Protein AF-W7Q161-F1 (afdb_monomer_lite)

Foldseek 3Di:
DDDDPPVVVPPPDPPDDDDDDDPPPPDDDDPVNVCVVCVVVVKDFPAKFAACLCQVVDPDHDPDPVSVVVSVVVRVVPRGPPPSVVSHPDMDTDIDD

Structure (mmCIF, N/CA/C/O backbone):
data_AF-W7Q161-F1
#
_entry.id   AF-W7Q161-F1
#
loop_
_atom_site.group_PDB
_atom_site.id
_atom_site.type_symbol
_atom_site.label_atom_id
_atom_site.label_alt_id
_atom_site.label_comp_id
_atom_site.label_asym_id
_atom_site.label_entity_id
_atom_site.label_seq_id
_atom_site.pdbx_PDB_ins_code
_atom_site.Cartn_x
_atom_site.Cartn_y
_atom_site.Cartn_z
_atom_site.occupancy
_atom_site.B_iso_or_equiv
_atom_site.auth_seq_id
_atom_site.auth_comp_id
_atom_site.auth_asym_id
_atom_site.auth_atom_id
_atom_site.pdbx_PDB_model_num
ATOM 1 N N . MET A 1 1 ? 28.219 -20.288 3.137 1.00 35.06 1 MET A N 1
ATOM 2 C CA . MET A 1 1 ? 27.123 -20.518 4.104 1.00 35.06 1 MET A CA 1
ATOM 3 C C . MET A 1 1 ? 27.017 -19.292 5.002 1.00 35.06 1 MET A C 1
ATOM 5 O O . MET A 1 1 ? 27.838 -19.136 5.894 1.00 35.06 1 MET A O 1
ATOM 9 N N . VAL A 1 2 ? 26.107 -18.359 4.707 1.00 33.69 2 VAL A N 1
ATOM 10 C CA . VAL A 1 2 ? 25.971 -17.105 5.471 1.00 33.69 2 VAL A CA 1
ATOM 11 C C . VAL A 1 2 ? 25.044 -17.361 6.660 1.00 33.69 2 VAL A C 1
ATOM 13 O O . VAL A 1 2 ? 23.828 -17.260 6.548 1.00 33.69 2 VAL A O 1
ATOM 16 N N . LYS A 1 3 ? 25.635 -17.747 7.796 1.00 44.94 3 LYS A N 1
ATOM 17 C CA . LYS A 1 3 ? 25.002 -17.652 9.117 1.00 44.94 3 LYS A CA 1
ATOM 18 C C . LYS A 1 3 ? 25.120 -16.200 9.570 1.00 44.94 3 LYS A C 1
ATOM 20 O O . LYS A 1 3 ? 26.211 -15.755 9.911 1.00 44.94 3 LYS A O 1
ATOM 25 N N . GLY A 1 4 ? 24.025 -15.455 9.552 1.00 44.69 4 GLY A N 1
ATOM 26 C CA . GLY A 1 4 ? 24.020 -14.120 10.135 1.00 44.69 4 GLY A CA 1
ATOM 27 C C . GLY A 1 4 ? 22.675 -13.430 9.997 1.00 44.69 4 GLY A C 1
ATOM 28 O O . GLY A 1 4 ? 22.291 -13.081 8.887 1.00 44.69 4 GLY A O 1
ATOM 29 N N . ASN A 1 5 ? 22.040 -13.184 11.147 1.00 51.25 5 ASN A N 1
ATOM 30 C CA . ASN A 1 5 ? 20.828 -12.381 11.386 1.00 51.25 5 ASN A CA 1
ATOM 31 C C . ASN A 1 5 ? 19.486 -13.116 11.572 1.00 51.25 5 ASN A C 1
ATOM 33 O O . ASN A 1 5 ? 18.453 -12.496 11.348 1.00 51.25 5 ASN A O 1
ATOM 37 N N . LEU A 1 6 ? 19.455 -14.362 12.065 1.00 49.84 6 LEU A N 1
ATOM 38 C CA . LEU A 1 6 ? 18.226 -14.855 12.722 1.00 49.84 6 LEU A CA 1
ATOM 39 C C . LEU A 1 6 ? 18.096 -14.321 14.160 1.00 49.84 6 LEU A C 1
ATOM 41 O O . LEU A 1 6 ? 17.015 -13.924 14.571 1.00 49.84 6 LEU A O 1
ATOM 45 N N . GLU A 1 7 ? 19.204 -14.226 14.899 1.00 50.25 7 GLU A N 1
ATOM 46 C CA . GLU A 1 7 ? 19.187 -13.830 16.318 1.00 50.25 7 GLU A CA 1
ATOM 47 C C . GLU A 1 7 ? 18.702 -12.386 16.538 1.00 50.25 7 GLU A C 1
ATOM 49 O O . GLU A 1 7 ? 18.014 -12.106 17.507 1.00 50.25 7 GLU A O 1
ATOM 54 N N . LYS A 1 8 ? 18.946 -11.472 15.589 1.00 48.97 8 LYS A N 1
ATOM 55 C CA . LYS A 1 8 ? 18.473 -10.076 15.686 1.00 48.97 8 LYS A CA 1
ATOM 56 C C . LYS A 1 8 ? 16.975 -9.893 15.439 1.00 48.97 8 LYS A C 1
ATOM 58 O O . LYS A 1 8 ? 16.442 -8.855 15.806 1.00 48.97 8 LYS A O 1
ATOM 63 N N . ALA A 1 9 ? 16.318 -10.856 14.793 1.00 49.38 9 ALA A N 1
ATOM 64 C CA . ALA A 1 9 ? 14.874 -10.814 14.572 1.00 49.38 9 ALA A CA 1
ATOM 65 C C . ALA A 1 9 ? 14.086 -11.320 15.792 1.00 49.38 9 ALA A C 1
ATOM 67 O O . ALA A 1 9 ? 12.899 -11.040 15.899 1.00 49.38 9 ALA A O 1
ATOM 68 N N . LEU A 1 10 ? 14.746 -12.053 16.696 1.00 51.31 10 LEU A N 1
ATOM 69 C CA . LEU A 1 10 ? 14.134 -12.636 17.890 1.00 51.31 10 LEU A CA 1
ATOM 70 C C . LEU A 1 10 ? 14.217 -11.723 19.124 1.00 51.31 10 LEU A C 1
ATOM 72 O O . LEU A 1 10 ? 13.433 -11.905 20.046 1.00 51.31 10 LEU A O 1
ATOM 76 N N . ASP A 1 11 ? 15.134 -10.752 19.146 1.00 47.31 11 ASP A N 1
ATOM 77 C CA . ASP A 1 11 ? 15.479 -10.007 20.369 1.00 47.31 11 ASP A CA 1
ATOM 78 C C . ASP A 1 11 ? 14.686 -8.699 20.586 1.00 47.31 11 ASP A C 1
ATOM 80 O O . ASP A 1 11 ? 14.993 -7.961 21.511 1.00 47.31 11 ASP A O 1
ATOM 84 N N . ASP A 1 12 ? 13.706 -8.358 19.737 1.00 48.72 12 ASP A N 1
ATOM 85 C CA . ASP A 1 12 ? 12.855 -7.144 19.860 1.00 48.72 12 ASP A CA 1
ATOM 86 C C . ASP A 1 12 ? 13.629 -5.819 20.108 1.00 48.72 12 ASP A C 1
ATOM 88 O O . ASP A 1 12 ? 13.130 -4.824 20.630 1.00 48.72 12 ASP A O 1
ATOM 92 N N . ARG A 1 1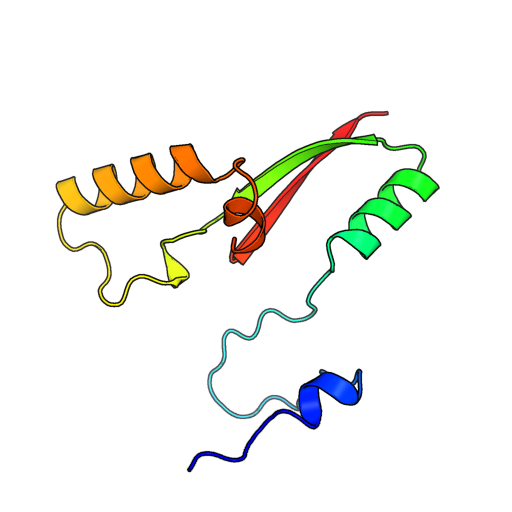3 ? 14.910 -5.789 19.720 1.00 47.72 13 ARG A N 1
ATOM 93 C CA . ARG A 1 13 ? 15.822 -4.647 19.860 1.00 47.72 13 ARG A CA 1
ATOM 94 C C . ARG A 1 13 ? 16.393 -4.285 18.500 1.00 47.72 13 ARG A C 1
ATOM 96 O O . ARG A 1 13 ? 17.547 -4.559 18.174 1.00 47.72 13 ARG A O 1
ATOM 103 N N . LEU A 1 14 ? 15.565 -3.629 17.692 1.00 50.19 14 LEU A N 1
ATOM 104 C CA . LEU A 1 14 ? 15.960 -3.051 16.403 1.00 50.19 14 LEU A CA 1
ATOM 105 C C . LEU A 1 14 ? 16.633 -1.669 16.532 1.00 50.19 14 LEU A C 1
ATOM 107 O O . LEU A 1 14 ? 16.767 -0.956 15.540 1.00 50.19 14 LEU A O 1
ATOM 111 N N . GLU A 1 15 ? 17.113 -1.275 17.712 1.00 47.16 15 GLU A N 1
ATOM 112 C CA . GLU A 1 15 ? 17.862 -0.024 17.893 1.00 47.16 15 GLU A CA 1
ATOM 113 C C . GLU A 1 15 ? 19.365 -0.258 17.686 1.00 47.16 15 GLU A C 1
ATOM 115 O O . GLU A 1 15 ? 20.171 -0.357 18.611 1.00 47.16 15 GLU A O 1
ATOM 120 N N . GLY A 1 16 ? 19.749 -0.397 16.416 1.00 44.28 16 GLY A N 1
ATOM 121 C CA . GLY A 1 16 ? 21.147 -0.434 16.000 1.00 44.28 16 GLY A CA 1
ATOM 122 C C . GLY A 1 16 ? 21.760 0.966 15.992 1.00 44.28 16 GLY A C 1
ATOM 123 O O . GLY A 1 16 ? 21.307 1.848 15.265 1.00 44.28 16 GLY A O 1
ATOM 124 N N . THR A 1 17 ? 22.835 1.155 16.758 1.00 45.22 17 THR A N 1
ATOM 125 C CA . THR A 1 17 ? 23.646 2.375 16.775 1.00 45.22 17 THR A CA 1
ATOM 126 C C . THR A 1 17 ? 24.193 2.687 15.379 1.00 45.22 17 THR A C 1
ATOM 128 O O . THR A 1 17 ? 24.903 1.894 14.756 1.00 45.22 17 THR A O 1
ATOM 131 N N . GLY A 1 18 ? 23.820 3.860 14.863 1.00 49.72 18 GLY A N 1
ATOM 132 C CA . GLY A 1 18 ? 24.120 4.304 13.508 1.00 49.72 18 GLY A CA 1
ATOM 133 C C . GLY A 1 18 ? 25.615 4.354 13.208 1.00 49.72 18 GLY A C 1
ATOM 134 O O . GLY A 1 18 ? 26.295 5.312 13.559 1.00 49.72 18 GLY A O 1
ATOM 135 N N . LYS A 1 19 ? 26.120 3.354 12.481 1.00 43.72 19 LYS A N 1
ATOM 136 C CA . LYS A 1 19 ? 27.371 3.439 11.720 1.00 43.72 19 LYS A CA 1
ATOM 137 C C . LYS A 1 19 ? 27.240 2.643 10.420 1.00 43.72 19 LYS A C 1
ATOM 139 O O . LYS A 1 19 ? 27.159 1.420 10.450 1.00 43.72 19 LYS A O 1
ATOM 144 N N . ARG A 1 20 ? 27.314 3.387 9.304 1.00 39.28 20 ARG A N 1
ATOM 145 C CA . ARG A 1 20 ? 27.314 3.017 7.866 1.00 39.28 20 ARG A CA 1
ATOM 146 C C . ARG A 1 20 ? 25.991 3.270 7.145 1.00 39.28 20 ARG A C 1
ATOM 148 O O . ARG A 1 20 ? 25.050 2.505 7.300 1.00 39.28 20 ARG A O 1
ATOM 155 N N . GLN A 1 21 ? 25.994 4.338 6.335 1.00 43.31 21 GLN A N 1
ATOM 156 C CA . GLN A 1 21 ? 25.178 4.581 5.131 1.00 43.31 21 GLN A CA 1
ATOM 157 C C . GLN A 1 21 ? 23.988 3.632 4.936 1.00 43.31 21 GLN A C 1
ATOM 159 O O . GLN A 1 21 ? 23.956 2.807 4.025 1.00 43.31 21 GLN A O 1
ATOM 164 N N . ARG A 1 22 ? 22.979 3.750 5.789 1.00 40.50 22 ARG A N 1
ATOM 165 C CA . ARG A 1 22 ? 21.700 3.096 5.571 1.00 40.50 22 ARG A CA 1
ATOM 166 C C . ARG A 1 22 ? 20.644 4.158 5.768 1.00 40.50 22 ARG A C 1
ATOM 168 O O . ARG A 1 22 ? 20.510 4.705 6.859 1.00 40.50 22 ARG A O 1
ATOM 175 N N . LEU A 1 23 ? 19.898 4.421 4.698 1.00 42.59 23 LEU A N 1
ATOM 176 C CA . LEU A 1 23 ? 18.538 4.958 4.720 1.00 42.59 23 LEU A CA 1
ATOM 177 C C . LEU A 1 23 ? 17.631 3.998 5.512 1.00 42.59 23 LEU A C 1
ATOM 179 O O . LEU A 1 23 ? 16.668 3.478 4.963 1.00 42.59 23 LEU A O 1
ATOM 183 N N . THR A 1 24 ? 17.989 3.673 6.755 1.00 42.44 24 THR A N 1
ATOM 184 C CA . THR A 1 24 ? 17.211 2.812 7.642 1.00 42.44 24 THR A CA 1
ATOM 185 C C . THR A 1 24 ? 16.000 3.644 8.023 1.00 42.44 24 THR A C 1
ATOM 187 O O . THR A 1 24 ? 16.179 4.623 8.751 1.00 42.44 24 THR A O 1
ATOM 190 N N . PRO A 1 25 ? 14.792 3.358 7.507 1.00 46.03 25 PRO A N 1
ATOM 191 C CA . PRO A 1 25 ? 13.615 3.997 8.054 1.00 46.03 25 PRO A CA 1
ATOM 192 C C . PRO A 1 25 ? 13.534 3.533 9.507 1.00 46.03 25 PRO A C 1
ATOM 194 O O . PRO A 1 25 ? 13.572 2.335 9.795 1.00 46.03 25 PRO A O 1
ATOM 197 N N . ILE A 1 26 ? 13.550 4.506 10.408 1.00 50.22 26 ILE A N 1
ATOM 198 C CA . ILE A 1 26 ? 13.472 4.301 11.845 1.00 50.22 26 ILE A CA 1
ATOM 199 C C . ILE A 1 26 ? 12.028 3.884 12.141 1.00 50.22 26 ILE A C 1
ATOM 201 O O . ILE A 1 26 ? 11.096 4.600 11.782 1.00 50.22 26 ILE A O 1
ATOM 205 N N . SER A 1 27 ? 11.893 2.731 12.796 1.00 50.53 27 SER A N 1
ATOM 206 C CA . SER A 1 27 ? 10.669 2.132 13.344 1.00 50.53 27 SER A CA 1
ATOM 207 C C . SER A 1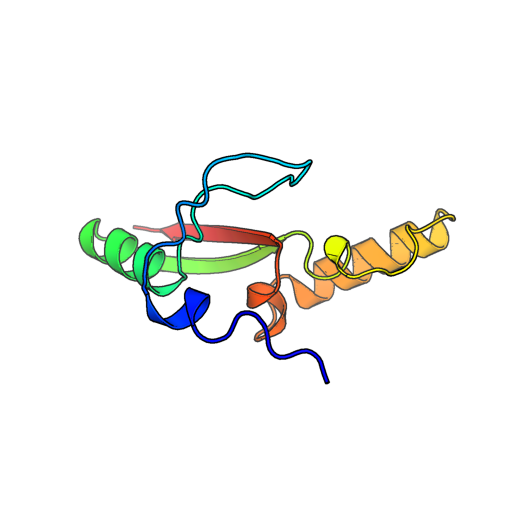 27 ? 9.696 1.470 12.342 1.00 50.53 27 SER A C 1
ATOM 209 O O . SER A 1 27 ? 8.940 2.161 11.655 1.00 50.53 27 SER A O 1
ATOM 211 N N . PRO A 1 28 ? 9.662 0.122 12.253 1.00 68.12 28 PRO A N 1
ATOM 212 C CA . PRO A 1 28 ? 8.644 -0.593 11.493 1.00 68.12 28 PRO A CA 1
ATOM 213 C C . PRO A 1 28 ? 7.330 -0.601 12.282 1.00 68.12 28 PRO A C 1
ATOM 215 O O . PRO A 1 28 ? 7.091 -1.481 13.104 1.00 68.12 28 PRO A O 1
ATOM 218 N N . LEU A 1 29 ? 6.467 0.382 12.028 1.00 76.19 29 LEU A N 1
ATOM 219 C CA . LEU A 1 29 ? 5.072 0.295 12.456 1.00 76.19 29 LEU A CA 1
ATOM 220 C C . LEU A 1 29 ? 4.427 -0.913 11.778 1.00 76.19 29 LEU A C 1
ATOM 222 O O . LEU A 1 29 ? 4.386 -1.012 10.549 1.00 76.19 29 LEU A O 1
ATOM 226 N N . THR A 1 30 ? 3.939 -1.844 12.588 1.00 84.00 30 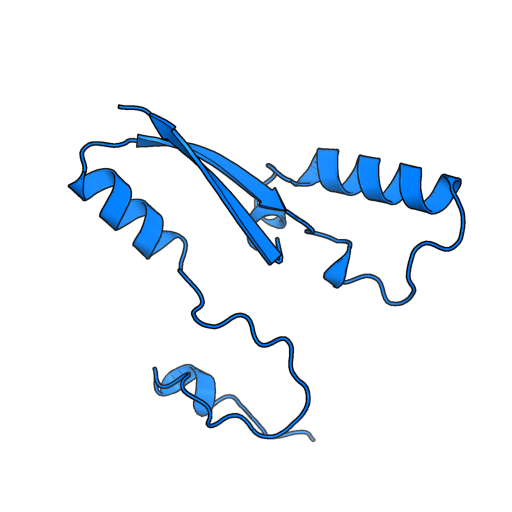THR A N 1
ATOM 227 C CA . THR A 1 30 ? 3.241 -3.029 12.092 1.00 84.00 30 THR A CA 1
ATOM 228 C C . THR A 1 30 ? 1.795 -2.687 11.743 1.00 84.00 30 THR A C 1
ATOM 230 O O . THR A 1 30 ? 1.192 -1.791 12.334 1.00 84.00 30 THR A O 1
ATOM 233 N N . HIS A 1 31 ? 1.212 -3.428 10.797 1.00 85.75 31 HIS A N 1
ATOM 234 C CA . HIS A 1 31 ? -0.212 -3.301 10.471 1.00 85.75 31 HIS A CA 1
ATOM 235 C C . HIS A 1 31 ? -1.093 -3.437 11.722 1.00 85.75 31 HIS A C 1
ATOM 237 O O . HIS A 1 31 ? -1.938 -2.582 11.956 1.00 85.75 31 HIS A O 1
ATOM 243 N N . GLY A 1 32 ? -0.792 -4.419 12.580 1.00 86.56 32 GLY A N 1
ATOM 244 C CA . GLY A 1 32 ? -1.539 -4.656 13.816 1.00 86.56 32 GLY A CA 1
ATOM 245 C C . GLY A 1 32 ? -1.493 -3.490 14.808 1.00 86.56 32 GLY A C 1
ATOM 246 O O . GLY A 1 32 ? -2.495 -3.207 15.455 1.00 86.56 32 GLY A O 1
ATOM 247 N N . GLN A 1 33 ? -0.374 -2.760 14.901 1.00 90.00 33 GLN A N 1
ATOM 248 C CA . GLN A 1 33 ? -0.304 -1.546 15.729 1.00 90.00 33 GLN A CA 1
ATOM 249 C C . GLN A 1 33 ? -1.216 -0.440 15.190 1.00 90.00 33 GLN A C 1
ATOM 251 O O . GLN A 1 33 ? -1.916 0.211 15.959 1.00 90.00 33 GLN A O 1
ATOM 256 N N . VAL A 1 34 ? -1.243 -0.249 13.867 1.00 89.19 34 VAL A N 1
ATOM 257 C CA . VAL A 1 34 ? -2.119 0.748 13.234 1.00 89.19 34 VAL A CA 1
ATOM 258 C C . VAL A 1 34 ? -3.590 0.366 13.398 1.00 89.19 34 VAL A C 1
ATOM 260 O O . VAL A 1 34 ? -4.412 1.235 13.684 1.00 89.19 34 VAL A O 1
ATOM 263 N N . GLU A 1 35 ? -3.924 -0.919 13.261 1.00 90.81 35 GLU A N 1
ATOM 264 C CA . GLU A 1 35 ? -5.271 -1.440 13.517 1.00 90.81 35 GLU A CA 1
ATOM 265 C C . GLU A 1 35 ? -5.709 -1.186 14.963 1.00 90.81 35 GLU A C 1
ATOM 267 O O . GLU A 1 35 ? -6.786 -0.629 15.180 1.00 90.81 35 GLU A O 1
ATOM 272 N N . ALA A 1 36 ? -4.857 -1.520 15.939 1.00 92.88 36 ALA A N 1
ATOM 273 C CA . ALA A 1 36 ? -5.142 -1.328 17.358 1.00 92.88 36 ALA A CA 1
ATOM 274 C C . ALA A 1 36 ? -5.395 0.148 17.695 1.00 92.88 36 ALA A C 1
ATOM 276 O O . ALA A 1 36 ? -6.455 0.488 18.218 1.00 92.88 36 ALA A O 1
ATOM 277 N N . TRP A 1 37 ? -4.483 1.047 17.311 1.00 93.06 37 TRP A N 1
ATOM 278 C CA . TRP A 1 37 ? -4.642 2.479 17.580 1.00 93.06 37 TRP A CA 1
ATOM 279 C C . TRP A 1 37 ? -5.849 3.083 16.868 1.00 93.06 37 TRP A C 1
ATOM 281 O O . TRP A 1 37 ? -6.507 3.966 17.416 1.00 93.06 37 TRP A O 1
ATOM 291 N N . SER A 1 38 ? -6.168 2.613 15.659 1.00 92.75 38 SER A N 1
ATOM 292 C CA . SER A 1 38 ? -7.370 3.063 14.952 1.00 92.75 38 SER A CA 1
ATOM 293 C C . SER A 1 38 ? -8.623 2.680 15.738 1.00 92.75 38 SER A C 1
ATOM 295 O O . SER A 1 38 ? -9.450 3.546 16.020 1.00 92.75 38 SER A O 1
ATOM 297 N N . ALA A 1 39 ? -8.720 1.421 16.175 1.00 92.31 39 ALA A N 1
ATOM 298 C CA . ALA A 1 39 ? -9.850 0.930 16.956 1.00 92.31 39 ALA A CA 1
ATOM 299 C C . ALA A 1 39 ? -9.992 1.654 18.309 1.00 92.31 39 ALA A C 1
ATOM 301 O O . ALA A 1 39 ? -11.096 2.063 18.665 1.00 92.31 39 ALA A O 1
ATOM 302 N N . GLU A 1 40 ? -8.885 1.884 19.024 1.00 95.38 40 GLU A N 1
ATOM 303 C CA . GLU A 1 40 ? -8.856 2.637 20.291 1.00 95.38 40 GLU A CA 1
ATOM 304 C C . GLU A 1 40 ? -9.391 4.069 20.144 1.00 95.38 40 GLU A C 1
ATOM 306 O O . GLU A 1 40 ? -10.013 4.605 21.060 1.00 95.38 40 GLU A O 1
ATOM 311 N N . ASN A 1 41 ? -9.198 4.681 18.975 1.00 93.44 41 ASN A N 1
ATOM 312 C CA . ASN A 1 41 ? -9.687 6.024 18.664 1.00 93.44 41 ASN A CA 1
ATOM 313 C C . ASN A 1 41 ? -11.087 6.026 18.017 1.00 93.44 41 ASN A C 1
ATOM 315 O O . ASN A 1 41 ? -11.576 7.082 17.606 1.00 93.44 41 ASN A O 1
ATOM 319 N N . GLY A 1 42 ? -11.745 4.865 17.920 1.00 93.44 42 GLY A N 1
ATOM 320 C CA . GLY A 1 42 ? -13.052 4.720 17.277 1.00 93.44 42 GLY A CA 1
ATOM 321 C C . GLY A 1 42 ? -13.018 4.961 15.766 1.00 93.44 42 GLY A C 1
ATOM 322 O O . GLY A 1 42 ? -14.007 5.419 15.200 1.00 93.44 42 GLY A O 1
ATOM 323 N N . LEU A 1 43 ? -11.877 4.704 15.122 1.00 94.19 43 LEU A N 1
ATOM 324 C CA . LEU A 1 43 ? -11.680 4.814 13.680 1.00 94.19 43 LEU A CA 1
ATOM 325 C C . LEU A 1 43 ? -11.656 3.422 13.039 1.00 94.19 43 LEU A C 1
ATOM 327 O O . LEU A 1 43 ? -10.981 2.510 13.513 1.00 94.19 43 LEU A O 1
ATOM 331 N N . ALA A 1 44 ? -12.341 3.278 11.910 1.00 92.81 44 ALA A N 1
ATOM 332 C CA . ALA A 1 44 ? -12.320 2.080 11.083 1.00 92.81 44 ALA A CA 1
ATOM 333 C C . ALA A 1 44 ? -11.391 2.264 9.874 1.00 92.81 44 ALA A C 1
ATOM 335 O O . ALA A 1 44 ? -11.438 3.283 9.175 1.00 92.81 44 ALA A O 1
ATOM 336 N N . ILE A 1 45 ? -10.572 1.252 9.579 1.00 92.19 45 ILE A N 1
ATOM 337 C CA . ILE A 1 45 ? -9.755 1.222 8.361 1.00 92.19 45 ILE A CA 1
ATOM 338 C C . ILE A 1 45 ? -10.660 0.901 7.171 1.00 92.19 45 ILE A C 1
ATOM 340 O O . ILE A 1 45 ? -11.153 -0.213 7.024 1.00 92.19 45 ILE A O 1
ATOM 344 N N . LYS A 1 46 ? -10.858 1.885 6.294 1.00 93.38 46 LYS A N 1
ATOM 345 C CA . LYS A 1 46 ? -11.647 1.741 5.064 1.00 93.38 46 LYS A CA 1
ATOM 346 C C . LYS A 1 46 ? -10.829 1.164 3.912 1.00 93.38 46 LYS A C 1
ATOM 348 O O . LYS A 1 46 ? -11.365 0.446 3.073 1.00 93.38 46 LYS A O 1
ATOM 353 N N . ALA A 1 47 ? -9.557 1.539 3.820 1.00 90.25 47 ALA A N 1
ATOM 354 C CA . ALA A 1 47 ? -8.672 1.085 2.756 1.00 90.25 47 ALA A CA 1
ATOM 355 C C . ALA A 1 47 ? -7.208 1.156 3.185 1.00 90.25 47 ALA A C 1
ATOM 357 O O . ALA A 1 47 ? -6.821 2.031 3.962 1.00 90.25 47 ALA A O 1
ATOM 358 N N . VAL A 1 48 ? -6.398 0.275 2.604 1.00 91.50 48 VAL A N 1
ATOM 359 C CA . VAL A 1 48 ? -4.942 0.273 2.747 1.00 91.50 48 VAL A CA 1
ATOM 360 C C . VAL A 1 48 ? -4.316 0.212 1.359 1.00 91.50 48 VAL A C 1
ATOM 362 O O . VAL A 1 48 ? -4.819 -0.492 0.480 1.00 91.50 48 VAL A O 1
ATOM 365 N N . ALA A 1 49 ? -3.243 0.969 1.142 1.00 90.69 49 ALA A N 1
ATOM 366 C CA . ALA A 1 49 ? -2.463 0.915 -0.085 1.00 90.69 49 ALA A CA 1
ATOM 367 C C . ALA A 1 49 ? -0.956 0.904 0.202 1.00 90.69 49 ALA A C 1
ATOM 369 O O . ALA A 1 49 ? -0.462 1.706 0.987 1.00 90.69 49 ALA A O 1
ATOM 370 N N . GLY A 1 50 ? -0.220 0.022 -0.463 1.00 89.94 50 GLY A N 1
ATOM 371 C CA . GLY A 1 50 ? 1.236 0.008 -0.483 1.00 89.94 50 GLY A CA 1
ATOM 372 C C . GLY A 1 50 ? 1.773 1.034 -1.474 1.00 89.94 50 GLY A C 1
ATOM 373 O O . GLY A 1 50 ? 1.294 1.130 -2.603 1.00 89.94 50 GLY A O 1
ATOM 374 N N . ILE A 1 51 ? 2.779 1.795 -1.055 1.00 87.44 51 ILE A N 1
ATOM 375 C CA . ILE A 1 51 ? 3.480 2.782 -1.877 1.00 87.44 51 ILE A CA 1
ATOM 376 C C . ILE A 1 51 ? 4.898 2.280 -2.141 1.00 87.44 51 ILE A C 1
ATOM 378 O O . ILE A 1 51 ? 5.600 1.898 -1.200 1.00 87.44 51 ILE A O 1
ATOM 382 N N . ARG A 1 52 ? 5.319 2.326 -3.413 1.00 86.25 52 ARG A N 1
ATOM 383 C CA . ARG A 1 52 ? 6.589 1.762 -3.907 1.00 86.25 52 ARG A CA 1
ATOM 384 C C . ARG A 1 52 ? 6.698 0.264 -3.620 1.00 86.25 52 ARG A C 1
ATOM 386 O O . ARG A 1 52 ? 7.628 -0.191 -2.962 1.00 86.25 52 ARG A O 1
ATOM 393 N N . VAL A 1 53 ? 5.713 -0.492 -4.092 1.00 86.00 53 VAL A N 1
ATOM 394 C CA . VAL A 1 53 ? 5.637 -1.950 -3.936 1.00 86.00 53 VAL A CA 1
ATOM 395 C C . VAL A 1 53 ? 6.673 -2.667 -4.804 1.00 86.00 53 VAL A C 1
ATOM 397 O O . VAL A 1 53 ? 7.177 -3.710 -4.408 1.00 86.00 53 VAL A O 1
ATOM 400 N N . PHE A 1 54 ? 7.022 -2.114 -5.966 1.00 85.94 54 PHE A N 1
ATOM 401 C CA . PHE A 1 54 ? 7.987 -2.707 -6.898 1.00 85.94 54 PHE A CA 1
ATOM 402 C C . PHE A 1 54 ? 9.213 -1.833 -7.109 1.00 85.94 54 PHE A C 1
ATOM 404 O O . PHE A 1 54 ? 10.300 -2.367 -7.306 1.00 85.94 54 PHE A O 1
ATOM 411 N N . HIS A 1 55 ? 9.061 -0.508 -7.049 1.00 85.19 55 HIS A N 1
ATOM 412 C CA . HIS A 1 55 ? 10.134 0.445 -7.328 1.00 85.19 55 HIS A CA 1
ATOM 413 C C . HIS A 1 55 ? 11.411 0.155 -6.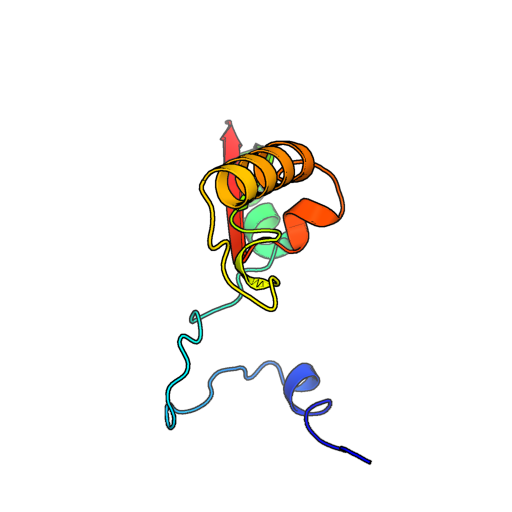522 1.00 85.19 55 HIS A C 1
ATOM 415 O O . HIS A 1 55 ? 12.508 0.184 -7.072 1.00 85.19 55 HIS A O 1
ATOM 421 N N . ASP A 1 56 ? 11.285 -0.146 -5.227 1.00 83.25 56 ASP A N 1
ATOM 422 C CA . ASP A 1 56 ? 12.430 -0.443 -4.355 1.00 83.25 56 ASP A CA 1
ATOM 423 C C . ASP A 1 56 ? 13.065 -1.831 -4.622 1.00 83.25 56 ASP A C 1
ATOM 425 O O . ASP A 1 56 ? 14.189 -2.082 -4.191 1.00 83.25 56 ASP A O 1
ATOM 429 N N . TYR A 1 57 ? 12.384 -2.719 -5.358 1.00 81.12 57 TYR A N 1
ATOM 430 C CA . TYR A 1 57 ? 12.835 -4.084 -5.669 1.00 81.12 57 TYR A CA 1
ATOM 431 C C . TYR A 1 57 ? 13.392 -4.246 -7.089 1.00 81.12 57 TYR A C 1
ATOM 433 O O . TYR A 1 57 ? 13.878 -5.323 -7.446 1.00 81.12 57 TYR A O 1
ATOM 441 N N . LEU A 1 58 ? 13.342 -3.201 -7.916 1.00 82.12 58 LEU A N 1
ATOM 442 C CA . LEU A 1 58 ? 13.931 -3.241 -9.248 1.00 82.12 58 LEU A CA 1
ATOM 443 C C . LEU A 1 58 ? 15.459 -3.302 -9.160 1.00 82.12 58 LEU A C 1
ATOM 445 O O . LEU A 1 58 ? 16.103 -2.472 -8.521 1.00 82.12 58 LEU A O 1
ATOM 449 N N . ARG A 1 59 ? 16.057 -4.273 -9.859 1.00 79.81 59 ARG A N 1
ATOM 450 C CA . ARG A 1 59 ? 17.521 -4.429 -9.929 1.00 79.81 59 ARG A CA 1
ATOM 451 C C . ARG A 1 59 ? 18.200 -3.260 -10.644 1.00 79.81 59 ARG A C 1
ATOM 453 O O . ARG A 1 59 ? 19.322 -2.896 -10.306 1.00 79.81 59 ARG A O 1
ATOM 460 N N . HIS A 1 60 ? 17.516 -2.705 -11.638 1.00 82.88 60 HIS A N 1
ATOM 461 C CA . HIS A 1 60 ? 17.956 -1.547 -12.398 1.00 82.88 60 HIS A CA 1
ATOM 462 C C . HIS A 1 60 ? 16.825 -0.521 -12.414 1.00 82.88 60 HIS A C 1
ATOM 464 O O . HIS A 1 60 ? 15.675 -0.909 -12.638 1.00 82.88 60 HIS A O 1
ATOM 470 N N . PRO A 1 61 ? 17.123 0.765 -12.173 1.00 81.31 61 PRO A N 1
ATOM 471 C CA . PRO A 1 61 ? 16.111 1.799 -12.260 1.00 81.31 61 PRO A CA 1
ATOM 472 C C . PRO A 1 61 ? 15.561 1.880 -13.695 1.00 81.31 61 PRO A C 1
ATOM 474 O O . PRO A 1 61 ? 16.313 1.672 -14.657 1.00 81.31 61 PRO A O 1
ATOM 477 N N . PRO A 1 62 ? 14.261 2.180 -13.858 1.00 85.62 62 PRO A N 1
ATOM 4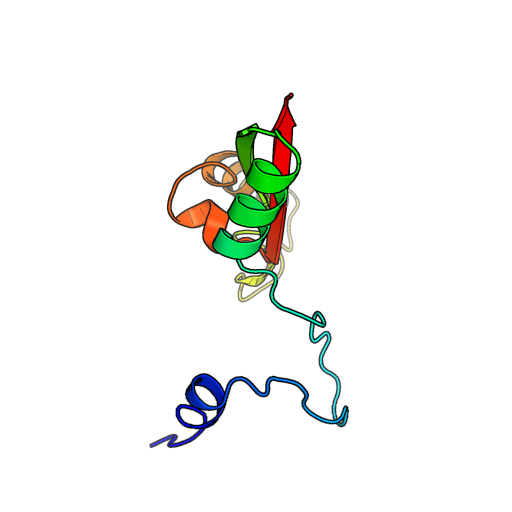78 C CA . PRO A 1 62 ? 13.674 2.407 -15.174 1.00 85.62 62 PRO A CA 1
ATOM 479 C C . PRO A 1 62 ? 14.460 3.498 -15.909 1.00 85.62 62 PRO A C 1
ATOM 481 O O . PRO A 1 62 ? 14.661 4.600 -15.400 1.00 85.62 62 PRO A O 1
ATOM 484 N N . SER A 1 63 ? 14.955 3.148 -17.095 1.00 87.81 63 SER A N 1
ATOM 485 C CA . SER A 1 63 ? 15.870 3.990 -17.877 1.00 87.81 63 SER A CA 1
ATOM 486 C C . SER A 1 63 ? 15.170 4.688 -19.045 1.00 87.81 63 SER A C 1
ATOM 488 O O . SER A 1 63 ? 15.687 5.666 -19.575 1.00 87.81 63 SER A O 1
ATOM 490 N N . THR A 1 64 ? 13.988 4.204 -19.439 1.00 92.19 64 THR A N 1
ATOM 491 C CA . THR A 1 64 ? 13.167 4.779 -20.510 1.00 92.19 64 THR A CA 1
ATOM 492 C C . THR A 1 64 ? 11.816 5.24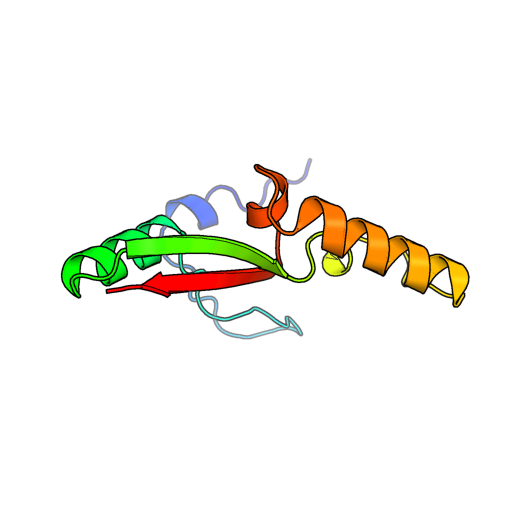5 -19.974 1.00 92.19 64 THR A C 1
ATOM 494 O O . THR A 1 64 ? 11.327 4.749 -18.956 1.00 92.19 64 THR A O 1
ATOM 497 N N . GLU A 1 65 ? 11.175 6.177 -20.678 1.00 90.06 65 GLU A N 1
ATOM 498 C CA . GLU A 1 65 ? 9.822 6.640 -20.344 1.00 90.06 65 GLU A CA 1
ATOM 499 C C . GLU A 1 65 ? 8.787 5.503 -20.420 1.00 90.06 65 GLU A C 1
ATOM 501 O O . GLU A 1 65 ? 7.891 5.412 -19.583 1.00 90.06 65 GLU A O 1
ATOM 506 N N . ALA A 1 66 ? 8.963 4.565 -21.357 1.00 90.69 66 ALA A N 1
ATOM 507 C CA . ALA A 1 66 ? 8.118 3.380 -21.469 1.00 90.69 66 ALA A CA 1
ATOM 508 C C . ALA A 1 66 ? 8.239 2.458 -20.242 1.00 90.69 66 ALA A C 1
ATOM 510 O O . ALA A 1 66 ? 7.236 1.914 -19.776 1.00 90.69 66 ALA A O 1
ATOM 511 N N . ASP A 1 67 ? 9.444 2.297 -19.691 1.00 88.44 67 ASP A N 1
ATOM 512 C CA . ASP A 1 67 ? 9.654 1.504 -18.475 1.00 88.44 67 ASP A CA 1
ATOM 513 C C . ASP A 1 67 ? 9.065 2.195 -17.246 1.00 88.44 67 ASP A C 1
ATOM 515 O O . ASP A 1 67 ? 8.454 1.533 -16.406 1.00 88.44 67 ASP A O 1
ATOM 519 N N . TRP A 1 68 ? 9.169 3.525 -17.170 1.00 90.62 68 TRP A N 1
ATOM 520 C CA . TRP A 1 68 ? 8.487 4.316 -16.145 1.00 90.62 68 TRP A CA 1
ATOM 521 C C . TRP A 1 68 ? 6.970 4.157 -16.215 1.00 90.62 68 TRP A C 1
ATOM 523 O O . TRP A 1 68 ? 6.342 3.864 -15.199 1.00 90.62 68 TRP A O 1
ATOM 533 N N . ALA A 1 69 ? 6.377 4.280 -17.404 1.00 90.94 69 ALA A N 1
ATOM 534 C CA . ALA A 1 69 ? 4.941 4.102 -17.594 1.00 90.94 69 ALA A CA 1
ATOM 535 C C . ALA A 1 69 ? 4.482 2.690 -17.188 1.00 90.94 69 ALA A C 1
ATOM 537 O O . ALA A 1 69 ? 3.463 2.536 -16.512 1.00 90.94 69 ALA A O 1
ATOM 538 N N . ARG A 1 70 ? 5.263 1.655 -17.530 1.00 89.44 70 ARG A N 1
ATOM 539 C CA . ARG A 1 70 ? 5.001 0.271 -17.099 1.00 89.44 70 ARG A CA 1
ATOM 540 C C . ARG A 1 70 ? 5.098 0.105 -15.588 1.00 89.44 70 ARG A C 1
ATOM 542 O O . ARG A 1 70 ? 4.224 -0.532 -15.005 1.00 89.44 70 ARG A O 1
ATOM 549 N N . LEU A 1 71 ? 6.125 0.674 -14.956 1.00 89.31 71 LEU A N 1
ATOM 550 C CA . LEU A 1 71 ? 6.290 0.625 -13.504 1.00 89.31 71 LEU A CA 1
ATOM 551 C C . LEU A 1 71 ? 5.113 1.298 -12.799 1.00 89.31 71 LEU A C 1
ATOM 553 O O . LEU A 1 71 ? 4.536 0.717 -11.888 1.00 89.31 71 LEU A O 1
ATOM 557 N N . VAL A 1 72 ? 4.716 2.487 -13.250 1.00 90.00 72 VAL A N 1
ATOM 558 C CA . VAL A 1 72 ? 3.573 3.214 -12.689 1.00 90.00 72 VAL A CA 1
ATOM 559 C C . VAL A 1 72 ? 2.278 2.418 -12.858 1.00 90.00 72 VAL A C 1
ATOM 561 O O . VAL A 1 72 ? 1.516 2.297 -11.901 1.00 90.00 72 VAL A O 1
ATOM 564 N N . ALA A 1 73 ? 2.038 1.824 -14.030 1.00 90.00 73 ALA A N 1
ATOM 565 C CA . ALA A 1 73 ? 0.870 0.971 -14.248 1.00 90.00 73 ALA A CA 1
ATOM 566 C C . ALA A 1 73 ? 0.869 -0.260 -13.322 1.00 90.00 73 ALA A C 1
ATOM 568 O O . ALA A 1 73 ? -0.177 -0.647 -12.799 1.00 90.00 73 ALA A O 1
ATOM 569 N N . LEU A 1 74 ? 2.041 -0.856 -13.084 1.00 89.44 74 LEU A N 1
ATOM 570 C CA . LEU A 1 74 ? 2.204 -1.988 -12.177 1.00 89.44 74 LEU A CA 1
ATOM 571 C C . LEU A 1 74 ? 1.934 -1.585 -10.719 1.00 89.44 74 LEU A C 1
ATOM 573 O O . LEU A 1 74 ? 1.134 -2.226 -10.039 1.00 89.44 74 LEU A O 1
ATOM 577 N N . GLU A 1 75 ? 2.542 -0.492 -10.258 1.00 90.44 75 GLU A N 1
ATOM 578 C CA . GLU A 1 75 ? 2.322 0.074 -8.923 1.00 90.44 75 GLU A CA 1
ATOM 579 C C . GLU A 1 75 ? 0.836 0.381 -8.697 1.00 90.44 75 GLU A C 1
ATOM 581 O O . GLU A 1 75 ? 0.261 -0.063 -7.709 1.00 90.44 75 GLU A O 1
ATOM 586 N N . GLN A 1 76 ? 0.169 1.052 -9.642 1.00 87.56 76 GLN A N 1
ATOM 587 C CA . GLN A 1 76 ? -1.263 1.359 -9.538 1.00 87.56 76 GLN A CA 1
ATOM 588 C C . GLN A 1 76 ? -2.142 0.106 -9.479 1.00 87.56 76 GLN A C 1
ATOM 590 O O . GLN A 1 76 ? -3.141 0.089 -8.761 1.00 87.56 76 GLN A O 1
ATOM 595 N N . ARG A 1 77 ? -1.782 -0.953 -10.212 1.00 88.00 77 ARG A N 1
ATOM 596 C CA . ARG A 1 77 ? -2.556 -2.198 -10.240 1.00 88.00 77 ARG A CA 1
ATOM 597 C C . ARG A 1 77 ? -2.472 -2.972 -8.925 1.00 88.00 77 ARG A C 1
ATOM 599 O O . ARG A 1 77 ? -3.463 -3.562 -8.495 1.00 88.00 77 ARG A O 1
ATOM 606 N N . TYR A 1 78 ? -1.303 -2.997 -8.292 1.00 85.25 78 TYR A N 1
ATOM 607 C CA . TYR A 1 78 ? -1.067 -3.850 -7.124 1.00 85.25 78 TYR A CA 1
ATOM 608 C C . TYR A 1 78 ? -0.965 -3.093 -5.800 1.00 85.25 78 TYR A C 1
ATOM 610 O O . TYR A 1 78 ? -0.915 -3.743 -4.757 1.00 85.25 78 TYR A O 1
ATOM 618 N N . CYS A 1 79 ? -1.032 -1.757 -5.797 1.00 87.06 79 CYS A N 1
ATOM 619 C CA . CYS A 1 79 ? -0.960 -0.968 -4.566 1.00 87.06 79 CYS A CA 1
ATOM 620 C C . CYS A 1 79 ? -2.037 -1.339 -3.540 1.00 87.06 79 CYS A C 1
ATOM 622 O O . CYS A 1 79 ? -1.789 -1.189 -2.356 1.00 87.06 79 CYS A O 1
ATOM 624 N N . ARG A 1 80 ? -3.208 -1.850 -3.944 1.00 85.94 80 ARG A N 1
ATOM 625 C CA . ARG A 1 80 ? -4.303 -2.251 -3.031 1.00 85.94 80 ARG A CA 1
ATOM 626 C C . ARG A 1 80 ? -4.570 -3.757 -2.993 1.00 85.94 80 ARG A C 1
ATOM 628 O O . ARG A 1 80 ? -5.489 -4.199 -2.313 1.00 85.94 80 ARG A O 1
ATOM 635 N N . THR A 1 81 ? -3.800 -4.547 -3.736 1.00 83.25 81 THR A N 1
ATOM 636 C CA . THR A 1 81 ? -4.056 -5.985 -3.888 1.00 83.25 81 THR A CA 1
ATOM 637 C C . THR A 1 81 ? -3.269 -6.768 -2.844 1.00 83.25 81 THR A C 1
ATOM 639 O O . THR A 1 81 ? -2.050 -6.638 -2.760 1.00 83.25 81 THR A O 1
ATOM 642 N N . GLU A 1 82 ? -3.942 -7.592 -2.044 1.00 78.19 82 GLU A N 1
ATOM 643 C CA . GLU A 1 82 ? -3.288 -8.532 -1.123 1.00 78.19 82 GLU A CA 1
ATOM 644 C C . GLU A 1 82 ? -2.574 -9.633 -1.937 1.00 78.19 82 GLU A C 1
ATOM 646 O O . GLU A 1 82 ? -3.140 -10.109 -2.923 1.00 78.19 82 GLU A O 1
ATOM 651 N N . PRO A 1 83 ? -1.330 -10.036 -1.609 1.00 80.00 83 PRO A N 1
ATOM 652 C CA . PRO A 1 83 ? -0.453 -9.579 -0.516 1.00 80.00 83 PRO A CA 1
ATOM 653 C C . PRO A 1 83 ? 0.483 -8.411 -0.877 1.00 80.00 83 PRO A C 1
ATOM 655 O O . PRO A 1 83 ? 1.251 -7.956 -0.034 1.00 80.00 83 PRO A O 1
ATOM 658 N N . HIS A 1 84 ? 0.442 -7.922 -2.114 1.00 80.88 84 HIS A N 1
ATOM 659 C CA . HIS A 1 84 ? 1.407 -6.970 -2.672 1.00 80.88 84 HIS A CA 1
ATOM 660 C C . HIS A 1 84 ? 1.485 -5.652 -1.900 1.00 80.88 84 HIS A C 1
ATOM 662 O O . HIS A 1 84 ? 2.581 -5.144 -1.677 1.00 80.88 84 HIS A O 1
ATOM 668 N N . TRP A 1 85 ? 0.354 -5.120 -1.432 1.00 79.88 85 TRP A N 1
ATOM 669 C CA . TRP A 1 85 ? 0.345 -3.861 -0.683 1.00 79.88 85 TRP A CA 1
ATOM 670 C C . TRP A 1 85 ? 1.226 -3.915 0.578 1.00 79.88 85 TRP A C 1
ATOM 672 O O . TRP A 1 85 ? 1.834 -2.907 0.929 1.00 79.88 85 TRP A O 1
ATOM 682 N N . ARG A 1 86 ? 1.376 -5.093 1.206 1.00 81.38 86 ARG A N 1
ATOM 683 C CA . ARG A 1 86 ? 2.218 -5.300 2.401 1.00 81.38 86 ARG A CA 1
ATOM 684 C C . ARG A 1 86 ? 3.715 -5.184 2.119 1.00 81.38 86 ARG A C 1
ATOM 686 O O . ARG A 1 86 ? 4.487 -4.990 3.051 1.00 81.38 86 ARG A O 1
ATOM 693 N N . LEU A 1 87 ? 4.123 -5.318 0.857 1.00 81.62 87 LEU A N 1
ATOM 694 C CA . LEU A 1 87 ? 5.514 -5.161 0.424 1.00 81.62 87 LEU A CA 1
ATOM 695 C C . LEU A 1 87 ? 5.871 -3.698 0.132 1.00 81.62 87 LEU A C 1
ATOM 697 O O . LEU A 1 87 ? 7.026 -3.393 -0.151 1.00 81.62 87 LEU A O 1
ATOM 701 N N . GLY A 1 88 ? 4.895 -2.786 0.186 1.00 83.62 88 GLY A N 1
ATOM 702 C CA . GLY A 1 88 ? 5.143 -1.363 0.002 1.00 83.62 88 GLY A CA 1
ATOM 703 C C . GLY A 1 88 ? 6.113 -0.834 1.051 1.00 83.62 88 GLY A C 1
ATOM 704 O O . GLY A 1 88 ? 5.971 -1.097 2.245 1.00 83.62 88 GLY A O 1
ATOM 705 N N . ARG A 1 89 ? 7.077 -0.019 0.616 1.00 84.25 89 ARG A N 1
ATOM 706 C CA . ARG A 1 89 ? 7.983 0.678 1.536 1.00 84.25 89 ARG A CA 1
ATOM 707 C C . ARG A 1 89 ? 7.244 1.622 2.488 1.00 84.25 89 ARG A C 1
ATOM 709 O O . ARG A 1 89 ? 7.744 1.895 3.577 1.00 84.25 89 ARG A O 1
ATOM 716 N N . TYR A 1 90 ? 6.074 2.109 2.081 1.00 86.94 90 TYR A N 1
ATOM 717 C CA . TYR A 1 90 ? 5.123 2.783 2.961 1.00 86.94 90 TYR A CA 1
ATOM 718 C C . TYR A 1 90 ? 3.728 2.200 2.788 1.00 86.94 90 TYR A C 1
ATOM 720 O O . TYR A 1 90 ? 3.363 1.756 1.699 1.00 86.94 90 TYR A O 1
ATOM 728 N N . LEU A 1 91 ? 2.939 2.276 3.856 1.00 88.88 91 LEU A N 1
ATOM 729 C CA . LEU A 1 91 ? 1.533 1.903 3.870 1.00 88.88 91 LEU A CA 1
ATOM 730 C C . LEU A 1 91 ? 0.682 3.152 4.087 1.00 88.88 91 LEU A C 1
ATOM 732 O O . LEU A 1 91 ? 0.833 3.856 5.083 1.00 88.88 91 LEU A O 1
ATOM 736 N N . LEU A 1 92 ? -0.208 3.426 3.143 1.00 90.44 92 LEU A N 1
ATOM 737 C CA . LEU A 1 92 ? -1.201 4.484 3.216 1.00 90.44 92 LEU A CA 1
ATOM 738 C C . LEU A 1 92 ? -2.510 3.901 3.752 1.00 90.44 92 LEU A C 1
ATOM 740 O O . LEU A 1 92 ? -3.146 3.090 3.080 1.00 90.44 92 LEU A O 1
ATOM 744 N N . TYR A 1 93 ? -2.926 4.351 4.933 1.00 91.56 93 TYR A N 1
ATOM 745 C CA . TYR A 1 93 ? -4.196 3.974 5.551 1.00 91.56 93 TYR A CA 1
ATOM 746 C C . TYR A 1 93 ? -5.238 5.067 5.336 1.00 91.56 93 TYR A C 1
ATOM 748 O O . TYR A 1 93 ? -4.979 6.244 5.569 1.00 91.56 93 TYR A O 1
ATOM 756 N N . THR A 1 94 ? -6.434 4.673 4.909 1.00 92.69 94 THR A N 1
ATOM 757 C CA . THR A 1 94 ? -7.615 5.541 4.892 1.00 92.69 94 THR A CA 1
ATOM 758 C C . THR A 1 94 ? -8.506 5.152 6.061 1.00 92.69 94 THR A C 1
ATOM 760 O O . THR A 1 94 ? -9.096 4.071 6.047 1.00 92.69 94 THR A O 1
ATOM 763 N N . LEU A 1 95 ? -8.590 6.027 7.060 1.00 93.12 95 LEU A N 1
ATOM 764 C CA . LEU A 1 95 ? -9.408 5.847 8.257 1.00 93.12 95 LEU A CA 1
ATOM 765 C C . LEU A 1 95 ? -10.694 6.669 8.147 1.00 93.12 95 LEU A C 1
ATOM 767 O O . LEU A 1 95 ? -10.679 7.781 7.618 1.00 93.12 95 LEU A O 1
ATOM 771 N N . VAL A 1 96 ? -11.799 6.125 8.646 1.00 93.50 96 VAL A N 1
ATOM 772 C CA . VAL A 1 96 ? -13.094 6.812 8.763 1.00 93.50 96 VAL A CA 1
ATOM 773 C C . VAL A 1 96 ? -13.644 6.637 10.175 1.00 93.50 96 VAL A C 1
ATOM 775 O O . VAL A 1 96 ? -13.277 5.679 10.851 1.00 93.50 96 VAL A O 1
ATOM 778 N N . ARG A 1 97 ? -14.494 7.562 10.617 1.00 88.19 97 ARG A N 1
ATOM 779 C CA . ARG A 1 97 ? -15.180 7.517 11.912 1.00 88.19 97 ARG A CA 1
ATOM 780 C C . ARG A 1 97 ? -16.661 7.237 11.711 1.00 88.19 97 ARG A C 1
ATOM 782 O O . ARG A 1 97 ? -17.196 7.761 10.707 1.00 88.19 97 ARG A O 1
#

Sequence (97 aa):
MVKGNLEKALDDRLEGTGKRQRLTPISPLTHGQVEAWSAENGLAIKAVAGIRVFHDYLRHPPSTEADWARLVALEQRYCRTEPHWRLGRYLLYTLVR

pLDDT: mean 75.93, std 19.31, range [33.69, 95.38]

Secondary structure (DSSP, 8-state):
----SSHHHHSS-------S-----S----HHHHHHHHHHTT-EEEEEEEESTTGGG-SS---SHHHHHHHHHHHHHHTTSTTGGGGSSEEEEEEE-

Radius of gyration: 17.09 Å; chains: 1; bounding box: 43×28×42 Å